Protein AF-A0A921H5R7-F1 (afdb_monomer_lite)

Foldseek 3Di:
DPPPDLQKWKWFFDDDPDDQVVPQDADPVPRHGDPPPCLLVTDTHTQARKDKDWDDWDDDPNKTKTKIKIADDPPHDPVSDDAFRTKMFIGDPVRPGDRFIWTFHDDDDSITITIGIDD

pLDDT: mean 70.84, std 13.77, range [37.72, 90.31]

Secondary structure (DSSP, 8-state):
-------EEEEEE-STTSPPTT--EE-TTT--EE--THHHHS-EEEEEEEEEEEEEEEEETTEEEEEEEEEPPTTS-GGGSPPTT-EEEEE-TTSSS-SEEEEEEE--TTEEEEEEEE-

Organism: NCBI:txid544645

Radius of gyration: 15.33 Å; chains: 1; bounding box: 53×30×32 Å

Structure (mmCIF, N/CA/C/O backbone):
data_AF-A0A921H5R7-F1
#
_entry.id   AF-A0A921H5R7-F1
#
loop_
_atom_site.group_PDB
_atom_site.id
_atom_site.type_symbol
_atom_site.label_atom_id
_atom_site.label_alt_id
_atom_site.label_comp_id
_atom_site.label_asym_id
_atom_site.label_entity_id
_atom_site.label_seq_id
_atom_site.pdbx_PDB_ins_code
_atom_site.Cartn_x
_atom_site.Cartn_y
_atom_site.Cartn_z
_atom_site.occupancy
_atom_site.B_iso_or_equiv
_atom_site.auth_seq_id
_atom_site.auth_com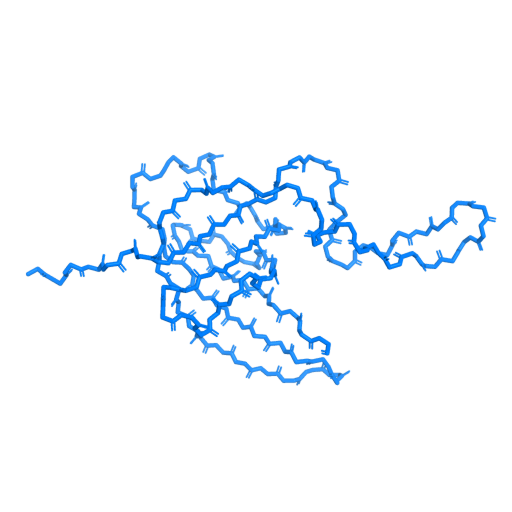p_id
_atom_site.auth_asym_id
_atom_site.auth_atom_id
_atom_site.pdbx_PDB_model_num
ATOM 1 N N . MET A 1 1 ? -26.152 -13.428 0.148 1.00 37.84 1 MET A N 1
ATOM 2 C CA . MET A 1 1 ? -24.953 -12.903 -0.539 1.00 37.84 1 MET A CA 1
ATOM 3 C C . MET A 1 1 ? -24.326 -11.877 0.383 1.00 37.84 1 MET A C 1
ATOM 5 O O . MET A 1 1 ? -24.978 -10.883 0.665 1.00 37.84 1 MET A O 1
ATOM 9 N N . VAL A 1 2 ? -23.136 -12.144 0.925 1.00 37.72 2 VAL A N 1
ATOM 10 C CA . VAL A 1 2 ? -22.387 -11.123 1.670 1.00 37.72 2 VAL A CA 1
ATOM 11 C C . VAL A 1 2 ? -21.822 -10.179 0.619 1.00 37.72 2 VAL A C 1
ATOM 13 O O . VAL A 1 2 ? -20.941 -10.554 -0.150 1.00 37.72 2 VAL A O 1
ATOM 16 N N . MET A 1 3 ? -22.431 -9.006 0.493 1.00 40.69 3 MET A N 1
ATOM 17 C CA . MET A 1 3 ? -21.961 -7.962 -0.404 1.00 40.69 3 MET A CA 1
ATOM 18 C C . MET A 1 3 ? -20.700 -7.392 0.249 1.00 40.69 3 MET A C 1
ATOM 20 O O . MET A 1 3 ? -20.785 -6.686 1.248 1.00 40.69 3 MET A O 1
ATOM 24 N N . TYR A 1 4 ? -19.523 -7.810 -0.222 1.00 53.62 4 TYR A N 1
ATOM 25 C CA . TYR A 1 4 ? -18.264 -7.210 0.209 1.00 53.62 4 TYR A CA 1
ATOM 26 C C . TYR A 1 4 ? -18.260 -5.776 -0.317 1.00 53.62 4 TYR A C 1
ATOM 28 O O . TYR A 1 4 ? -18.128 -5.556 -1.520 1.00 53.62 4 TYR A O 1
ATOM 36 N N . TYR A 1 5 ? -18.504 -4.812 0.568 1.00 62.69 5 TYR A N 1
ATOM 37 C CA . TYR A 1 5 ? -18.470 -3.402 0.210 1.00 62.69 5 TYR A CA 1
ATOM 38 C C . TYR A 1 5 ? -17.011 -3.000 -0.003 1.00 62.69 5 TYR A C 1
ATOM 40 O O . TYR A 1 5 ? -16.216 -2.975 0.935 1.00 62.69 5 TYR A O 1
ATOM 48 N N . TYR A 1 6 ? -16.655 -2.762 -1.262 1.00 72.75 6 TYR A N 1
ATOM 49 C CA . TYR A 1 6 ? -15.379 -2.177 -1.651 1.00 72.75 6 TYR A CA 1
ATOM 50 C C . TYR A 1 6 ? -15.548 -0.656 -1.625 1.00 72.75 6 TYR A C 1
ATOM 52 O O . TYR A 1 6 ? -15.817 -0.058 -2.663 1.00 72.75 6 TYR A O 1
ATOM 60 N N . ASN A 1 7 ? -15.487 -0.047 -0.442 1.00 84.62 7 ASN A N 1
ATOM 61 C CA . ASN A 1 7 ? -15.663 1.403 -0.281 1.00 84.62 7 ASN A CA 1
ATOM 62 C C . ASN A 1 7 ? -14.352 2.128 0.049 1.00 84.62 7 ASN A C 1
ATOM 64 O O . ASN A 1 7 ? -14.291 3.358 0.015 1.00 84.62 7 ASN A O 1
ATOM 68 N N . ASP A 1 8 ? -13.294 1.371 0.328 1.00 90.31 8 ASP A N 1
ATOM 69 C CA . ASP A 1 8 ? -11.970 1.926 0.537 1.00 90.31 8 ASP A CA 1
ATOM 70 C C . ASP A 1 8 ? -11.367 2.353 -0.806 1.00 90.31 8 ASP A C 1
ATOM 72 O O . ASP A 1 8 ? -11.834 1.980 -1.888 1.00 90.31 8 ASP A O 1
ATOM 76 N N . THR A 1 9 ? -10.331 3.180 -0.753 1.00 89.38 9 THR A N 1
ATOM 77 C CA . THR A 1 9 ? -9.659 3.698 -1.941 1.00 89.38 9 THR A CA 1
ATOM 78 C C . THR A 1 9 ? -8.190 3.313 -1.931 1.00 89.38 9 THR A C 1
ATOM 80 O O . THR A 1 9 ? -7.490 3.468 -0.929 1.00 89.38 9 THR A O 1
ATOM 83 N N . ILE A 1 10 ? -7.738 2.850 -3.093 1.00 86.81 10 ILE A N 1
ATOM 84 C CA . ILE A 1 10 ? -6.334 2.691 -3.431 1.00 86.81 10 ILE A CA 1
ATOM 85 C C . ILE A 1 10 ? -6.002 3.564 -4.637 1.00 86.81 10 ILE A C 1
ATOM 87 O O . ILE A 1 10 ? -6.734 3.609 -5.633 1.00 86.81 10 ILE A O 1
ATOM 91 N N . GLU A 1 11 ? -4.875 4.246 -4.538 1.00 88.19 11 GLU A N 1
ATOM 92 C CA . GLU A 1 11 ? -4.323 5.065 -5.602 1.00 88.19 11 GLU A CA 1
ATOM 93 C C . GLU A 1 11 ? -2.896 4.594 -5.875 1.00 88.19 11 GLU A C 1
ATOM 95 O O . GLU A 1 11 ? -2.167 4.259 -4.944 1.00 88.19 11 GLU A O 1
ATOM 100 N N . ILE A 1 12 ? -2.505 4.530 -7.142 1.00 84.19 12 ILE A N 1
ATOM 101 C CA . ILE A 1 12 ? -1.156 4.139 -7.557 1.00 84.19 12 ILE A CA 1
ATOM 102 C C . ILE A 1 12 ? -0.434 5.392 -8.008 1.00 84.19 12 ILE A C 1
ATOM 104 O O . ILE A 1 12 ? -1.017 6.259 -8.658 1.00 84.19 12 ILE A O 1
ATOM 108 N N . LEU A 1 13 ? 0.837 5.473 -7.664 1.00 80.56 13 LEU A N 1
ATOM 109 C CA . LEU A 1 13 ? 1.690 6.560 -8.089 1.00 80.56 13 LEU A CA 1
ATOM 110 C C . LEU A 1 13 ? 1.831 6.622 -9.618 1.00 80.56 13 LEU A C 1
ATOM 112 O O . LEU A 1 13 ? 2.132 5.620 -10.269 1.00 80.56 13 LEU A O 1
ATOM 116 N N . GLU A 1 14 ? 1.604 7.802 -10.189 1.00 69.50 14 GLU A N 1
ATOM 117 C CA . GLU A 1 14 ? 1.654 8.036 -11.631 1.00 69.50 14 GLU A CA 1
ATOM 118 C C . GLU A 1 14 ? 3.090 8.361 -12.076 1.00 69.50 14 GLU A C 1
ATOM 120 O O . GLU A 1 14 ? 3.650 9.395 -11.714 1.00 69.50 14 GLU A O 1
ATOM 125 N N . GLY A 1 15 ? 3.685 7.486 -12.895 1.00 58.00 15 GLY A N 1
ATOM 126 C CA . GLY A 1 15 ? 4.953 7.743 -13.591 1.00 58.00 15 GLY A CA 1
ATOM 127 C C . GLY A 1 15 ? 6.137 6.857 -13.177 1.00 58.00 15 GLY A C 1
ATOM 128 O O . GLY A 1 15 ? 6.244 6.376 -12.055 1.00 58.00 15 GLY A O 1
ATOM 129 N N . SER A 1 16 ? 7.064 6.656 -14.119 1.00 47.09 16 SER A N 1
ATOM 130 C CA . SER A 1 16 ? 8.246 5.782 -14.020 1.00 47.09 16 SER A CA 1
ATOM 131 C C . SER A 1 16 ? 9.494 6.469 -13.438 1.00 47.09 16 SER A C 1
ATOM 133 O O . SER A 1 16 ? 10.609 6.160 -13.852 1.00 47.09 16 SER A O 1
ATOM 135 N N . GLY A 1 17 ? 9.322 7.450 -12.549 1.00 42.72 17 GLY A N 1
ATOM 136 C CA . GLY A 1 17 ? 10.417 8.319 -12.088 1.00 42.72 17 GLY A CA 1
ATOM 137 C C . GLY A 1 17 ? 10.444 8.600 -10.591 1.00 42.72 17 GLY A C 1
ATOM 138 O O . GLY A 1 17 ? 11.293 9.366 -10.147 1.00 42.72 17 GLY A O 1
ATOM 139 N N . VAL A 1 18 ? 9.537 8.008 -9.812 1.00 51.69 18 VAL A N 1
ATOM 140 C CA . VAL A 1 18 ? 9.563 8.185 -8.361 1.00 51.69 18 VAL A CA 1
ATOM 141 C C . VAL A 1 18 ? 10.443 7.091 -7.755 1.00 51.69 18 VAL A C 1
ATOM 143 O O . VAL A 1 18 ? 10.198 5.916 -8.045 1.00 51.69 18 VAL A O 1
ATOM 146 N N . PRO A 1 19 ? 11.485 7.448 -6.978 1.00 47.91 19 PRO A N 1
ATOM 147 C CA . PRO A 1 19 ? 12.424 6.481 -6.417 1.00 47.91 19 PRO A CA 1
ATOM 148 C C . PRO A 1 19 ? 11.693 5.384 -5.651 1.00 47.91 19 PRO A C 1
ATOM 150 O O . PRO A 1 19 ? 10.712 5.653 -4.949 1.00 47.91 19 PRO A O 1
ATOM 153 N N . ASN A 1 20 ? 12.181 4.149 -5.769 1.00 47.69 20 ASN A N 1
ATOM 154 C CA . ASN A 1 20 ? 11.693 3.066 -4.927 1.00 47.69 20 ASN A CA 1
ATOM 155 C C . ASN A 1 20 ? 11.871 3.468 -3.451 1.00 47.69 20 ASN A C 1
ATOM 157 O O . ASN A 1 20 ? 12.873 4.099 -3.099 1.00 47.69 20 ASN A O 1
ATOM 161 N N . PRO A 1 21 ? 10.938 3.114 -2.560 1.00 42.41 21 PRO A N 1
ATOM 162 C CA . PRO A 1 21 ? 11.150 3.336 -1.139 1.00 42.41 21 PRO A CA 1
ATOM 163 C C . PRO A 1 21 ? 12.347 2.480 -0.705 1.00 42.41 21 PRO A C 1
ATOM 165 O O . PRO A 1 21 ? 12.382 1.272 -0.944 1.00 42.41 21 PRO A O 1
ATOM 168 N N . GLY A 1 22 ? 13.364 3.133 -0.141 1.00 40.59 22 GLY A N 1
ATOM 169 C CA . GLY A 1 22 ? 14.654 2.523 0.195 1.00 40.59 22 GLY A CA 1
ATOM 170 C C . GLY A 1 22 ? 15.771 2.743 -0.835 1.00 40.59 22 GLY A C 1
ATOM 171 O O . GLY A 1 22 ? 16.924 2.434 -0.533 1.00 40.59 22 GLY A O 1
ATOM 172 N N . GLU A 1 23 ? 15.490 3.318 -2.011 1.00 44.25 23 GLU A N 1
ATOM 173 C CA . GLU A 1 23 ? 16.543 3.878 -2.866 1.00 44.25 23 GLU A CA 1
ATOM 174 C C . GLU A 1 23 ? 16.985 5.220 -2.284 1.00 44.25 23 GLU A C 1
ATOM 176 O O . GLU A 1 23 ? 16.324 6.248 -2.437 1.00 44.25 23 GLU A O 1
ATOM 181 N N . ILE A 1 24 ? 18.120 5.200 -1.586 1.00 52.06 24 ILE A N 1
ATOM 182 C CA . ILE A 1 24 ? 18.793 6.423 -1.167 1.00 52.06 24 ILE A CA 1
ATOM 183 C C . ILE A 1 24 ? 19.267 7.121 -2.440 1.00 52.06 24 ILE A C 1
ATOM 185 O O . ILE A 1 24 ? 20.215 6.678 -3.091 1.00 52.06 24 ILE A O 1
ATOM 189 N N . GLN A 1 25 ? 18.590 8.205 -2.811 1.00 57.97 25 GLN A N 1
ATOM 190 C CA . GLN A 1 25 ? 19.128 9.119 -3.805 1.00 57.97 25 GLN A CA 1
ATOM 191 C C . GLN A 1 25 ? 20.301 9.857 -3.177 1.00 57.97 25 GLN A C 1
ATOM 193 O O . GLN A 1 25 ? 20.236 10.252 -2.016 1.00 57.97 25 GLN A O 1
ATOM 198 N N . TYR A 1 26 ? 21.374 10.033 -3.932 1.00 60.19 26 TYR A N 1
ATOM 199 C CA . TYR A 1 26 ? 22.519 10.812 -3.491 1.00 60.19 26 TYR A CA 1
ATOM 200 C C . TYR A 1 26 ? 22.619 12.049 -4.363 1.00 60.19 26 TYR A C 1
ATOM 202 O O . TYR A 1 26 ? 22.528 11.962 -5.588 1.00 60.19 26 TYR A O 1
ATOM 210 N N . ASP A 1 27 ? 22.796 13.198 -3.725 1.00 65.19 27 ASP A N 1
ATOM 211 C CA . ASP A 1 27 ? 23.090 14.438 -4.422 1.00 65.19 27 ASP A CA 1
ATOM 212 C C . ASP A 1 27 ? 24.409 14.249 -5.204 1.00 65.19 27 ASP A C 1
ATOM 214 O O . ASP A 1 27 ? 25.419 13.865 -4.607 1.00 65.19 27 ASP A O 1
ATOM 218 N N . PRO A 1 28 ? 24.428 14.449 -6.533 1.00 68.31 28 PRO A N 1
ATOM 219 C CA . PRO A 1 28 ? 25.586 14.121 -7.362 1.00 68.31 28 PRO A CA 1
ATOM 220 C C . PRO A 1 28 ? 26.783 15.062 -7.152 1.00 68.31 28 PRO A C 1
ATOM 222 O O . PRO A 1 28 ? 27.893 14.709 -7.550 1.00 68.31 28 PRO A O 1
ATOM 225 N N . GLU A 1 29 ? 26.592 16.232 -6.536 1.00 73.12 29 GLU A N 1
ATOM 226 C CA . GLU A 1 29 ? 27.673 17.175 -6.227 1.00 73.12 29 GLU A CA 1
ATOM 227 C C . GLU A 1 29 ? 28.280 16.923 -4.842 1.00 73.12 29 GLU A C 1
ATOM 229 O O . GLU A 1 29 ? 29.491 17.046 -4.657 1.00 73.12 29 GLU A O 1
ATOM 234 N N . THR A 1 30 ? 27.454 16.557 -3.863 1.00 75.00 30 THR A N 1
ATOM 235 C CA . THR A 1 30 ? 27.865 16.436 -2.456 1.00 75.00 30 THR A CA 1
ATOM 236 C C . THR A 1 30 ? 27.980 14.993 -1.973 1.00 75.00 30 THR A C 1
ATOM 238 O O . THR A 1 30 ? 28.569 14.749 -0.920 1.00 75.00 30 THR A O 1
ATOM 241 N N . GLY A 1 31 ? 27.411 14.030 -2.703 1.00 61.38 31 GLY A N 1
ATOM 242 C CA . GLY A 1 31 ? 27.332 12.624 -2.306 1.00 61.38 31 GLY A CA 1
ATOM 243 C C . GLY A 1 31 ? 26.472 12.383 -1.062 1.00 61.38 31 GLY A C 1
ATOM 244 O O . GLY A 1 31 ? 26.574 11.321 -0.451 1.00 61.38 31 GLY A O 1
ATOM 245 N N . SER A 1 32 ? 25.661 13.362 -0.650 1.00 60.00 32 SER A N 1
ATOM 246 C CA . SER A 1 32 ? 24.824 13.261 0.547 1.00 60.00 32 SER A CA 1
ATOM 247 C C . SER A 1 32 ? 23.509 12.546 0.236 1.00 60.00 32 SER A C 1
ATOM 249 O O . SER A 1 32 ? 22.945 12.777 -0.835 1.00 60.00 32 SER A O 1
ATOM 251 N N . PRO A 1 33 ? 22.993 11.699 1.147 1.00 49.06 33 PRO A N 1
ATOM 252 C CA . PRO A 1 33 ? 21.685 11.084 0.981 1.00 49.06 33 PRO A CA 1
ATOM 253 C C . PRO A 1 33 ? 20.596 12.163 0.955 1.00 49.06 33 PRO A C 1
ATOM 255 O O . PRO A 1 33 ? 20.490 12.986 1.865 1.00 49.06 33 PRO A O 1
ATOM 258 N N . VAL A 1 34 ? 19.781 12.145 -0.091 1.00 55.62 34 VAL A N 1
ATOM 259 C CA . VAL A 1 34 ? 18.630 13.019 -0.286 1.00 55.62 34 VAL A CA 1
ATOM 260 C C . VAL A 1 34 ? 17.390 12.251 0.145 1.00 55.62 34 VAL A C 1
ATOM 262 O O . VAL A 1 34 ? 17.000 11.261 -0.476 1.00 55.62 34 VAL A O 1
ATOM 265 N N . VAL A 1 35 ? 16.756 12.714 1.221 1.00 51.31 35 VAL A N 1
ATOM 266 C CA . VAL A 1 35 ? 15.431 12.230 1.619 1.00 51.31 35 VAL A CA 1
ATOM 267 C C . VAL A 1 35 ? 14.419 12.836 0.649 1.00 51.31 35 VAL A C 1
ATOM 269 O O . VAL A 1 35 ? 14.118 14.031 0.714 1.00 51.31 35 VAL A O 1
ATOM 272 N N . SER A 1 36 ? 13.939 12.034 -0.302 1.00 52.97 36 SER A N 1
ATOM 273 C CA . SER A 1 36 ? 12.964 12.501 -1.287 1.00 52.97 36 SER A CA 1
ATOM 274 C C . SER A 1 36 ? 11.574 12.607 -0.653 1.00 52.97 36 SER A C 1
ATOM 276 O O . SER A 1 36 ? 10.815 11.644 -0.594 1.00 52.97 36 SER A O 1
ATOM 278 N N . ASN A 1 37 ? 11.212 13.819 -0.227 1.00 53.41 37 ASN A N 1
ATOM 279 C CA . ASN A 1 37 ? 9.839 14.186 0.156 1.00 53.41 37 ASN A CA 1
ATOM 280 C C . ASN A 1 37 ? 8.909 14.351 -1.066 1.00 53.41 37 ASN A C 1
ATOM 282 O O . ASN A 1 37 ? 7.830 14.943 -0.966 1.00 53.41 37 ASN A O 1
ATOM 286 N N . GLU A 1 38 ? 9.334 13.903 -2.250 1.00 58.28 38 GLU A N 1
ATOM 287 C CA . GLU A 1 38 ? 8.559 14.039 -3.482 1.00 58.28 38 GLU A CA 1
ATOM 288 C C . GLU A 1 38 ? 7.438 13.001 -3.573 1.00 58.28 38 GLU A C 1
ATOM 290 O O . GLU A 1 38 ? 6.421 13.282 -4.199 1.00 58.28 38 GLU A O 1
ATOM 295 N N . ILE A 1 39 ? 7.558 11.858 -2.884 1.00 60.91 39 ILE A N 1
ATOM 296 C CA . ILE A 1 39 ? 6.550 10.781 -2.889 1.00 60.91 39 ILE A CA 1
ATOM 297 C C . ILE A 1 39 ? 5.189 11.264 -2.357 1.00 60.91 39 ILE A C 1
ATOM 299 O O . ILE A 1 39 ? 4.152 10.874 -2.892 1.00 60.91 39 ILE A O 1
ATOM 303 N N . ASP A 1 40 ? 5.171 12.148 -1.354 1.00 60.84 40 ASP A N 1
ATOM 304 C CA . ASP A 1 40 ? 3.934 12.737 -0.817 1.00 60.84 40 ASP A CA 1
ATOM 305 C C . ASP A 1 40 ? 3.276 13.728 -1.791 1.00 60.84 40 ASP A C 1
ATOM 307 O O . ASP A 1 40 ? 2.048 13.870 -1.815 1.00 60.84 40 ASP A O 1
ATOM 311 N N . LYS A 1 41 ? 4.091 14.416 -2.600 1.00 63.41 41 LYS A N 1
ATOM 312 C CA . LYS A 1 41 ? 3.665 15.468 -3.541 1.00 63.41 41 LYS A CA 1
ATOM 313 C C . LYS A 1 41 ? 3.400 14.948 -4.950 1.00 63.41 41 LYS A C 1
ATOM 315 O O . LYS A 1 41 ? 2.844 15.680 -5.769 1.00 63.41 41 LYS A O 1
ATOM 320 N N . ALA A 1 42 ? 3.814 13.722 -5.234 1.00 69.94 42 ALA A N 1
ATOM 321 C CA . ALA A 1 42 ? 3.663 13.106 -6.531 1.00 69.94 42 ALA A CA 1
ATOM 322 C C . ALA A 1 42 ? 2.182 12.784 -6.825 1.00 69.94 42 ALA A C 1
ATOM 324 O O . ALA A 1 42 ? 1.397 12.538 -5.900 1.00 69.94 42 ALA A O 1
ATOM 325 N N . PRO A 1 43 ? 1.771 12.832 -8.103 1.00 75.06 43 PRO A N 1
ATOM 326 C CA . PRO A 1 43 ? 0.409 12.507 -8.499 1.00 75.06 43 PRO A CA 1
ATOM 327 C C . PRO A 1 43 ? 0.119 11.017 -8.281 1.00 75.06 43 PRO A C 1
ATOM 329 O O . PRO A 1 43 ? 0.919 10.153 -8.634 1.00 75.06 43 PRO A O 1
ATOM 332 N N . TYR A 1 44 ? -1.048 10.720 -7.708 1.00 80.25 44 TYR A N 1
ATOM 333 C CA . TYR A 1 44 ? -1.574 9.362 -7.595 1.00 80.25 44 TYR A CA 1
ATOM 334 C C . TYR A 1 44 ? -2.868 9.263 -8.398 1.00 80.25 44 TYR A C 1
ATOM 336 O O . TYR A 1 44 ? -3.730 10.139 -8.311 1.00 80.25 44 TYR A O 1
ATOM 344 N N . ILE A 1 45 ? -3.019 8.178 -9.152 1.00 83.69 45 ILE A N 1
ATOM 345 C CA . ILE A 1 45 ? -4.244 7.863 -9.880 1.00 83.69 45 ILE A CA 1
ATOM 346 C C . ILE A 1 45 ? -5.036 6.838 -9.082 1.00 83.69 45 ILE A C 1
ATOM 348 O O . ILE A 1 45 ? -4.534 5.768 -8.730 1.00 83.69 45 ILE A O 1
ATOM 352 N N . LYS A 1 46 ? -6.316 7.131 -8.854 1.00 85.31 46 LYS A N 1
ATOM 353 C CA . LYS A 1 46 ? -7.256 6.173 -8.275 1.00 85.31 46 LYS A CA 1
ATOM 354 C C . LYS A 1 46 ? -7.414 4.961 -9.193 1.00 85.31 46 LYS A C 1
ATOM 356 O O . LYS A 1 46 ? -7.885 5.093 -10.318 1.00 85.31 46 LYS A O 1
ATOM 361 N N . LEU A 1 47 ? -7.078 3.779 -8.680 1.00 82.12 47 LEU A N 1
ATOM 362 C CA . LEU A 1 47 ? -7.184 2.532 -9.437 1.00 82.12 47 LEU A CA 1
ATOM 363 C C . LEU A 1 47 ? -8.626 2.010 -9.440 1.00 82.12 47 LEU A C 1
ATOM 365 O O . LEU A 1 47 ? -9.217 1.770 -10.487 1.00 82.12 47 LEU A O 1
ATOM 369 N N . SER A 1 48 ? -9.190 1.799 -8.251 1.00 78.31 48 SER A N 1
ATOM 370 C CA . SER A 1 48 ? -10.517 1.208 -8.063 1.00 78.31 48 SER A CA 1
ATOM 371 C C . SER A 1 48 ? -10.958 1.371 -6.610 1.00 78.31 48 SER A C 1
ATOM 373 O O . SER A 1 48 ? -10.106 1.508 -5.727 1.00 78.31 48 SER A O 1
ATOM 375 N N . PRO A 1 49 ? -12.268 1.300 -6.321 1.00 86.12 49 PRO A N 1
ATOM 376 C CA . PRO A 1 49 ? -12.716 0.944 -4.986 1.00 86.12 49 PRO A CA 1
ATOM 377 C C . PRO A 1 49 ? -12.113 -0.402 -4.559 1.00 86.12 49 PRO A C 1
ATOM 379 O O . PRO A 1 49 ? -11.981 -1.322 -5.378 1.00 86.12 49 PRO A O 1
ATOM 382 N N . CYS A 1 50 ? -11.723 -0.505 -3.295 1.00 87.12 50 CYS A N 1
ATOM 383 C CA . CYS A 1 50 ? -11.074 -1.673 -2.716 1.00 87.12 50 CYS A CA 1
ATOM 384 C C . CYS A 1 50 ? -11.619 -1.970 -1.308 1.00 87.12 50 CYS A C 1
ATOM 386 O O . CYS A 1 50 ? -12.487 -1.264 -0.795 1.00 87.12 50 CYS A O 1
ATOM 388 N N . ARG A 1 51 ? -11.148 -3.063 -0.705 1.00 88.88 51 ARG A N 1
ATOM 389 C CA . ARG A 1 51 ? -11.362 -3.386 0.708 1.00 88.88 51 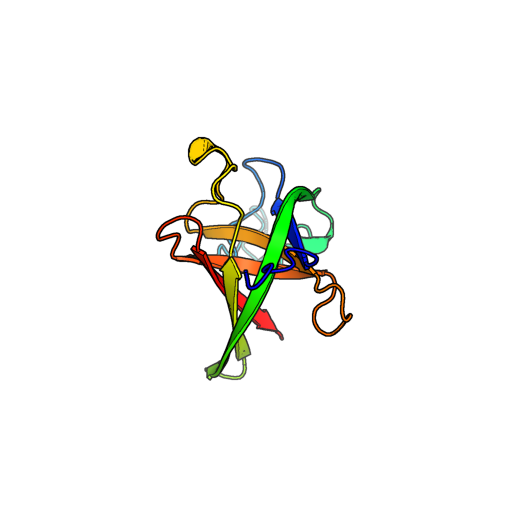ARG A CA 1
ATOM 390 C C . ARG A 1 51 ? -9.996 -3.548 1.345 1.00 88.88 51 ARG A C 1
ATOM 392 O O . ARG A 1 51 ? -9.204 -4.347 0.853 1.00 88.88 51 ARG A O 1
ATOM 399 N N . ILE A 1 52 ? -9.742 -2.824 2.423 1.00 87.94 52 ILE A N 1
ATOM 400 C CA . ILE A 1 52 ? -8.467 -2.823 3.129 1.00 87.94 52 ILE A CA 1
ATOM 401 C C . ILE A 1 52 ? -8.643 -3.548 4.463 1.00 87.94 52 ILE A C 1
ATOM 403 O O . ILE A 1 52 ? -9.458 -3.173 5.310 1.00 87.94 52 ILE A O 1
ATOM 407 N N . GLU A 1 53 ? -7.839 -4.577 4.680 1.00 86.00 53 GLU A N 1
ATOM 408 C CA . GLU A 1 53 ? -7.720 -5.274 5.954 1.00 86.00 53 GLU A CA 1
ATOM 409 C C . GLU A 1 53 ? -6.329 -5.046 6.536 1.00 86.00 53 GLU A C 1
ATOM 411 O O . GLU A 1 53 ? -5.340 -4.973 5.814 1.00 86.00 53 GLU A O 1
ATOM 416 N N . THR A 1 54 ? -6.247 -4.898 7.854 1.00 79.94 54 THR A N 1
ATOM 417 C CA . THR A 1 54 ? -4.964 -4.785 8.551 1.00 79.94 54 THR A CA 1
ATOM 418 C C . THR A 1 54 ? -4.604 -6.164 9.076 1.0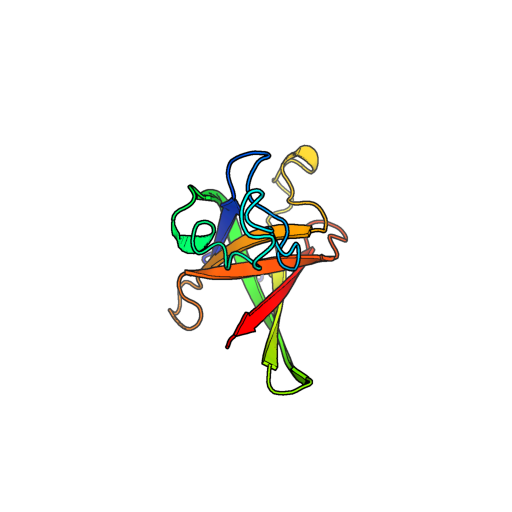0 79.94 54 THR A C 1
ATOM 420 O O . THR A 1 54 ? -5.280 -6.658 9.977 1.00 79.94 54 THR A O 1
ATOM 423 N N . GLU A 1 55 ? -3.560 -6.786 8.532 1.00 71.94 55 GLU A N 1
ATOM 424 C CA . GLU A 1 55 ? -3.175 -8.144 8.933 1.00 71.94 55 GLU A CA 1
ATOM 425 C C . GLU A 1 55 ? -2.158 -8.156 10.074 1.00 71.94 55 GLU A C 1
ATOM 427 O O . GLU A 1 55 ? -2.212 -9.025 10.945 1.00 71.94 55 GLU A O 1
ATOM 432 N N . SER A 1 56 ? -1.218 -7.205 10.105 1.00 77.12 56 SER A N 1
ATOM 433 C CA . SER A 1 56 ? -0.181 -7.202 11.139 1.00 77.12 56 SER A CA 1
ATOM 434 C C . SER A 1 56 ? 0.464 -5.838 11.362 1.00 77.12 56 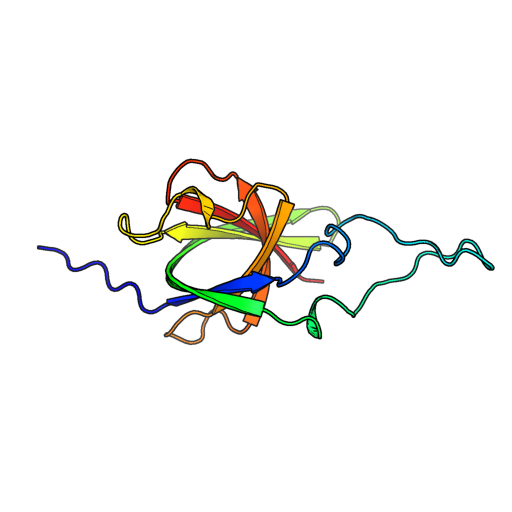SER A C 1
ATOM 436 O O . SER A 1 56 ? 0.531 -4.991 10.472 1.00 77.12 56 SER A O 1
ATOM 438 N N . ALA A 1 57 ? 0.970 -5.633 12.577 1.00 79.06 57 ALA A N 1
ATOM 439 C CA . ALA A 1 57 ? 1.828 -4.510 12.918 1.00 79.06 57 ALA A CA 1
ATOM 440 C C . ALA A 1 57 ? 2.995 -5.003 13.778 1.00 79.06 57 ALA A C 1
ATOM 442 O O . ALA A 1 57 ? 2.801 -5.821 14.679 1.00 79.06 57 ALA A O 1
ATOM 443 N N . ARG A 1 58 ? 4.206 -4.514 13.508 1.00 78.44 58 ARG A N 1
ATOM 444 C CA . ARG A 1 58 ? 5.414 -4.846 14.273 1.00 78.44 58 ARG A CA 1
ATOM 445 C C . ARG A 1 58 ? 6.361 -3.659 14.334 1.00 78.44 58 ARG A C 1
ATOM 447 O O . ARG A 1 58 ? 6.321 -2.795 13.470 1.00 78.44 58 ARG A O 1
ATOM 454 N N . THR A 1 59 ? 7.262 -3.667 15.305 1.00 76.62 59 THR A N 1
ATOM 455 C CA . THR A 1 59 ? 8.374 -2.714 15.363 1.00 76.62 59 THR A CA 1
ATOM 456 C C . THR A 1 59 ? 9.668 -3.455 15.057 1.00 76.62 59 THR A C 1
ATOM 458 O O . THR A 1 59 ? 9.938 -4.493 15.663 1.00 76.62 59 THR A O 1
ATOM 461 N N . ALA A 1 60 ? 10.463 -2.945 14.121 1.00 71.56 60 ALA A N 1
ATOM 462 C CA . ALA A 1 60 ? 11.779 -3.478 13.787 1.00 71.56 60 ALA A CA 1
ATOM 463 C C . ALA A 1 60 ? 12.787 -2.326 13.774 1.00 71.56 60 ALA A C 1
ATOM 465 O O . ALA A 1 60 ? 12.583 -1.343 13.075 1.00 71.56 60 ALA A O 1
ATOM 466 N N . SER A 1 61 ? 13.851 -2.433 14.574 1.00 74.56 61 SER A N 1
ATOM 467 C CA . SER A 1 61 ? 14.925 -1.425 14.641 1.00 74.56 61 SER A CA 1
ATOM 468 C C . SER A 1 61 ? 14.454 0.015 14.914 1.00 74.56 61 SER A C 1
ATOM 470 O O . SER A 1 61 ? 15.049 0.962 14.420 1.00 74.56 61 SER A O 1
ATOM 472 N N . GLY A 1 62 ? 13.394 0.186 15.712 1.00 69.19 62 GLY A N 1
ATOM 473 C CA . GLY A 1 62 ? 12.814 1.501 16.024 1.00 69.19 62 GLY A CA 1
ATOM 474 C C . GLY A 1 62 ? 11.766 1.989 15.021 1.00 69.19 62 GLY A C 1
ATOM 475 O O . GLY A 1 62 ? 11.005 2.886 15.355 1.00 69.19 62 GLY A O 1
ATOM 476 N N . THR A 1 63 ? 11.647 1.346 13.859 1.00 67.12 63 THR A N 1
ATOM 477 C CA . THR A 1 63 ? 10.643 1.662 12.838 1.00 67.12 63 THR A CA 1
ATOM 478 C C . THR A 1 63 ? 9.364 0.874 13.086 1.00 67.12 63 THR A C 1
ATOM 480 O O . THR A 1 63 ? 9.400 -0.349 13.286 1.00 67.12 63 THR A O 1
ATOM 483 N N . TYR A 1 64 ? 8.220 1.556 13.066 1.00 71.19 64 TYR A N 1
ATOM 484 C CA . TYR A 1 64 ? 6.921 0.912 13.185 1.00 71.19 64 TYR A CA 1
ATOM 485 C C . TYR A 1 64 ? 6.384 0.546 11.801 1.00 71.19 64 TYR A C 1
ATOM 487 O O . TYR A 1 64 ? 6.203 1.387 10.926 1.00 71.19 64 TYR A O 1
ATOM 495 N N . ILE A 1 65 ? 6.137 -0.743 11.608 1.00 75.50 65 ILE A N 1
ATOM 496 C CA . ILE A 1 65 ? 5.778 -1.340 10.329 1.00 75.50 65 ILE A CA 1
ATOM 497 C C . ILE A 1 65 ? 4.355 -1.875 10.431 1.00 75.50 65 ILE A C 1
ATOM 499 O O . ILE A 1 65 ? 4.060 -2.722 11.282 1.00 75.50 65 ILE A O 1
ATOM 503 N N . ARG A 1 66 ? 3.478 -1.433 9.531 1.00 79.00 66 ARG A N 1
ATOM 504 C CA . ARG A 1 66 ? 2.121 -1.966 9.376 1.00 79.00 66 ARG A CA 1
ATOM 505 C C . ARG A 1 66 ? 1.966 -2.644 8.027 1.00 79.00 66 ARG A C 1
ATOM 507 O O . ARG A 1 66 ? 2.385 -2.097 7.013 1.00 79.00 66 ARG A O 1
ATOM 514 N N . SER A 1 67 ? 1.338 -3.814 8.033 1.00 81.94 67 SER A N 1
ATOM 515 C CA . SER A 1 67 ? 1.015 -4.554 6.818 1.00 81.94 67 SER A CA 1
ATOM 516 C C . SER A 1 67 ? -0.489 -4.583 6.603 1.00 81.94 67 SER A C 1
ATOM 518 O O . SER A 1 67 ? -1.250 -4.921 7.518 1.00 81.94 67 SER A O 1
ATOM 520 N N . TYR A 1 68 ? -0.903 -4.237 5.390 1.00 84.94 68 TYR A N 1
ATOM 521 C CA . TYR A 1 68 ? -2.303 -4.217 4.988 1.00 84.94 68 TYR A CA 1
ATOM 522 C C . TYR A 1 68 ? -2.508 -5.134 3.800 1.00 84.94 68 TYR A C 1
ATOM 524 O O . TYR A 1 68 ? -1.746 -5.064 2.838 1.00 8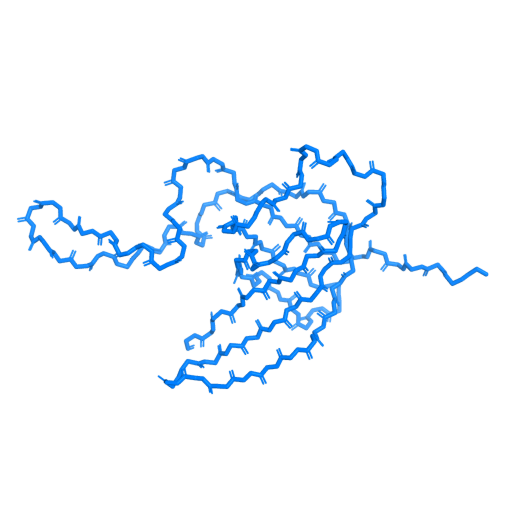4.94 68 TYR A O 1
ATOM 532 N N . SER A 1 69 ? -3.570 -5.922 3.846 1.00 85.81 69 SER A N 1
ATOM 533 C CA . SER A 1 69 ? -4.024 -6.691 2.701 1.00 85.81 69 SER A CA 1
ATOM 534 C C . SER A 1 69 ? -5.163 -5.948 2.029 1.00 85.81 69 SER A C 1
ATOM 536 O O . SER A 1 69 ? -6.165 -5.601 2.660 1.00 85.81 69 SER A O 1
ATOM 538 N N . VAL A 1 70 ? -5.007 -5.665 0.741 1.00 85.31 70 VAL A N 1
ATOM 539 C CA . VAL A 1 70 ? -6.024 -4.967 -0.048 1.00 85.31 70 VAL A CA 1
ATOM 540 C C . VAL A 1 70 ? -6.601 -5.921 -1.063 1.00 85.31 70 VAL A C 1
ATOM 542 O O . VAL A 1 70 ? -5.885 -6.540 -1.850 1.00 85.31 70 VAL A O 1
ATOM 545 N N . PHE A 1 71 ? -7.921 -5.997 -1.060 1.00 85.25 71 PHE A N 1
ATOM 546 C CA . PHE A 1 71 ? -8.693 -6.790 -1.991 1.00 85.25 71 PHE A CA 1
ATOM 547 C C . PHE A 1 71 ? -9.272 -5.874 -3.057 1.00 85.25 71 PHE A C 1
ATOM 549 O O . PHE A 1 71 ? -9.980 -4.907 -2.755 1.00 85.25 71 PHE A O 1
ATOM 556 N N . LEU A 1 72 ? -9.006 -6.217 -4.310 1.00 84.31 72 LEU A N 1
ATOM 557 C CA . LEU A 1 72 ? -9.563 -5.548 -5.472 1.00 84.31 72 LEU A CA 1
ATOM 558 C C . LEU A 1 72 ? -10.697 -6.363 -6.106 1.00 84.31 72 LEU A C 1
ATOM 560 O O . LEU A 1 72 ? -10.696 -7.598 -6.033 1.00 84.31 72 LEU A O 1
ATOM 564 N N . PRO A 1 73 ? -11.658 -5.696 -6.767 1.00 81.25 73 PRO A N 1
ATOM 565 C CA . PRO A 1 73 ? -12.639 -6.357 -7.611 1.00 81.25 73 PRO A CA 1
ATOM 566 C C . PRO A 1 73 ? -11.985 -7.204 -8.708 1.00 81.25 73 PRO A C 1
ATOM 568 O O . PRO A 1 73 ? -11.052 -6.771 -9.383 1.00 81.25 73 PRO A O 1
ATOM 571 N N . LYS A 1 74 ? -12.552 -8.387 -8.969 1.00 76.50 74 LYS A N 1
ATOM 572 C CA . LYS A 1 74 ? -12.112 -9.283 -10.057 1.00 76.50 74 LYS A CA 1
ATOM 573 C C . LYS A 1 74 ? -12.274 -8.696 -11.464 1.00 76.50 74 LYS A C 1
ATOM 575 O O . LYS A 1 74 ? -11.775 -9.277 -12.417 1.00 76.50 74 LYS A O 1
ATOM 580 N N . SER A 1 75 ? -13.013 -7.597 -11.597 1.00 78.06 75 SER A N 1
ATOM 581 C CA . SER A 1 75 ? -13.255 -6.906 -12.864 1.00 78.06 75 SER A CA 1
ATOM 582 C C . SER A 1 75 ? -12.104 -6.001 -13.307 1.00 78.06 75 SER A C 1
ATOM 584 O O . SER A 1 75 ? -12.163 -5.481 -14.417 1.00 78.06 75 SER A O 1
ATOM 586 N N . ILE A 1 76 ? -11.094 -5.768 -12.461 1.00 76.44 76 ILE A N 1
ATOM 587 C CA . ILE A 1 76 ? -9.919 -4.978 -12.843 1.00 76.44 76 ILE A CA 1
ATOM 588 C C . ILE A 1 76 ? -9.048 -5.789 -13.803 1.00 76.44 76 ILE A C 1
ATOM 590 O O . ILE A 1 76 ? -8.777 -6.963 -13.557 1.00 76.44 76 ILE A O 1
ATOM 594 N N . ASP A 1 77 ? -8.592 -5.141 -14.875 1.00 73.94 77 ASP A N 1
ATOM 595 C CA . ASP A 1 77 ? -7.599 -5.707 -15.786 1.00 73.94 77 ASP A CA 1
ATOM 596 C C . ASP A 1 77 ? -6.290 -5.997 -15.026 1.00 73.94 77 ASP A C 1
ATOM 598 O O . ASP A 1 77 ? -5.690 -5.065 -14.477 1.00 73.94 77 ASP A O 1
ATOM 602 N N . PRO A 1 78 ? -5.813 -7.256 -15.005 1.00 71.06 78 PRO A N 1
ATOM 603 C CA . PRO A 1 78 ? -4.564 -7.627 -14.353 1.00 71.06 78 PRO A CA 1
ATOM 604 C C . PRO A 1 78 ? -3.341 -6.812 -14.792 1.00 71.06 78 PRO A C 1
ATOM 606 O O . PRO A 1 78 ? -2.413 -6.653 -14.004 1.00 71.06 78 PRO A O 1
ATOM 609 N N . ASN A 1 79 ? -3.333 -6.273 -16.015 1.00 71.81 79 ASN A N 1
ATOM 610 C CA . ASN A 1 79 ? -2.219 -5.467 -16.526 1.00 71.81 79 ASN A CA 1
ATOM 611 C C . ASN A 1 79 ? -2.128 -4.074 -15.882 1.00 71.81 79 ASN A C 1
ATOM 613 O O . ASN A 1 79 ? -1.089 -3.428 -15.976 1.00 71.81 79 ASN A O 1
ATOM 617 N N . HIS A 1 80 ? -3.195 -3.612 -15.225 1.00 74.81 80 HIS A N 1
ATOM 618 C CA . HIS A 1 80 ? -3.227 -2.339 -14.498 1.00 74.81 80 HIS A CA 1
ATOM 619 C C . HIS A 1 80 ? -2.979 -2.509 -12.994 1.00 74.81 80 HIS A C 1
ATOM 621 O O . HIS A 1 80 ? -3.097 -1.552 -12.229 1.00 74.81 80 HIS A O 1
ATOM 627 N N . LEU A 1 81 ? -2.661 -3.726 -12.549 1.00 76.19 81 LEU A N 1
ATOM 628 C CA . LEU A 1 81 ? -2.376 -4.002 -11.150 1.00 76.19 81 LEU A CA 1
ATOM 629 C C . LEU A 1 81 ? -0.962 -3.537 -10.777 1.00 76.19 81 LEU A C 1
ATOM 631 O O . LEU A 1 81 ? -0.025 -3.730 -11.555 1.00 76.19 81 LEU A O 1
ATOM 635 N N . PRO A 1 82 ? -0.777 -2.955 -9.579 1.00 76.19 82 PRO A N 1
AT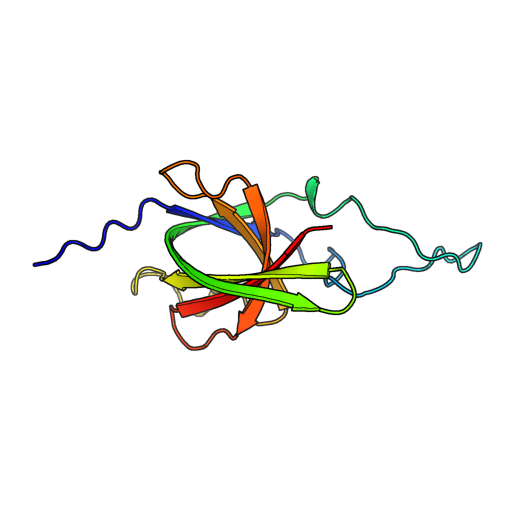OM 636 C CA . PRO A 1 82 ? 0.536 -2.520 -9.140 1.00 76.19 82 PRO A CA 1
ATOM 637 C C . PRO A 1 82 ? 1.414 -3.745 -8.852 1.00 76.19 82 PRO A C 1
ATOM 639 O O . PRO A 1 82 ? 1.054 -4.626 -8.067 1.00 76.19 82 PRO A O 1
ATOM 642 N N . GLY A 1 83 ? 2.570 -3.813 -9.511 1.00 75.25 83 GLY A N 1
ATOM 643 C CA . GLY A 1 83 ? 3.563 -4.858 -9.269 1.00 75.25 83 GLY A CA 1
ATOM 644 C C . GLY A 1 83 ? 4.293 -4.673 -7.936 1.00 75.25 83 GLY A C 1
ATOM 645 O O . GLY A 1 83 ? 4.221 -3.619 -7.305 1.00 75.25 83 GLY A O 1
ATOM 646 N N . ARG A 1 84 ? 5.042 -5.697 -7.513 1.00 77.25 84 ARG A N 1
ATOM 647 C CA . ARG A 1 84 ? 5.930 -5.611 -6.343 1.00 77.25 84 ARG A CA 1
ATOM 648 C C . ARG A 1 84 ? 6.881 -4.412 -6.461 1.00 77.25 84 ARG A C 1
ATOM 650 O O . ARG A 1 84 ? 7.505 -4.229 -7.500 1.00 77.25 84 ARG A O 1
ATOM 657 N N . GLY A 1 85 ? 7.007 -3.640 -5.383 1.00 72.94 85 GLY A N 1
ATOM 658 C CA . GLY A 1 85 ? 7.807 -2.413 -5.330 1.00 72.94 85 GLY A CA 1
ATOM 659 C C . GLY A 1 85 ? 7.055 -1.144 -5.739 1.00 72.94 85 GLY A C 1
ATOM 660 O O . GLY A 1 85 ? 7.548 -0.052 -5.482 1.00 72.94 85 GLY A O 1
ATOM 661 N N . ALA A 1 86 ? 5.853 -1.255 -6.317 1.00 77.06 86 ALA A N 1
ATOM 662 C CA . ALA A 1 86 ? 5.059 -0.082 -6.655 1.00 77.06 86 ALA A CA 1
ATOM 663 C C . ALA A 1 86 ? 4.571 0.652 -5.399 1.00 77.06 86 ALA A C 1
ATOM 665 O O . ALA A 1 86 ? 4.205 0.035 -4.392 1.00 77.06 86 ALA A O 1
ATOM 666 N N . HIS A 1 87 ? 4.516 1.975 -5.509 1.00 79.19 87 HIS A N 1
ATOM 667 C CA . HIS A 1 87 ? 3.973 2.857 -4.487 1.00 79.19 87 HIS A CA 1
ATOM 668 C C . HIS A 1 87 ? 2.469 2.990 -4.622 1.00 79.19 87 HIS A C 1
ATOM 670 O O . HIS A 1 87 ? 1.939 3.207 -5.719 1.00 79.19 87 HIS A O 1
ATOM 676 N N . VAL A 1 88 ? 1.788 2.924 -3.486 1.00 81.88 88 VAL A N 1
ATOM 677 C CA . VAL A 1 88 ? 0.353 3.158 -3.416 1.00 81.88 88 VAL A CA 1
ATOM 678 C C . VAL A 1 88 ? -0.003 4.048 -2.244 1.00 81.88 88 VAL A C 1
ATOM 680 O O . VAL A 1 88 ? 0.694 4.092 -1.231 1.00 81.88 88 VAL A O 1
ATOM 683 N N . ARG A 1 89 ? -1.150 4.702 -2.365 1.00 86.94 89 ARG A N 1
ATOM 684 C CA . ARG A 1 89 ? -1.798 5.438 -1.293 1.00 86.94 89 ARG A CA 1
ATOM 685 C C . ARG A 1 89 ? -3.106 4.752 -0.933 1.00 86.94 89 ARG A C 1
ATOM 687 O O . ARG A 1 89 ? -3.915 4.437 -1.805 1.00 86.94 89 ARG A O 1
ATOM 694 N N . LEU A 1 90 ? -3.293 4.515 0.360 1.00 86.94 90 LEU A N 1
ATOM 695 C CA . LEU A 1 90 ? -4.436 3.815 0.927 1.00 86.94 90 LEU A CA 1
ATOM 696 C C . LEU A 1 90 ? -5.275 4.757 1.790 1.00 86.94 90 LEU A C 1
ATOM 698 O O . LEU A 1 90 ? -4.745 5.500 2.622 1.00 86.94 90 LEU A O 1
ATOM 702 N N . SER A 1 91 ? -6.593 4.675 1.625 1.00 89.19 91 SER A N 1
ATOM 703 C CA . SER A 1 91 ? -7.569 5.414 2.426 1.00 89.19 91 SER A CA 1
ATOM 704 C C . SER A 1 91 ? -8.791 4.546 2.702 1.00 89.19 91 SER A C 1
ATOM 706 O O . SER A 1 91 ? -9.401 4.023 1.770 1.00 89.19 91 SER A O 1
ATOM 708 N N . LYS A 1 92 ? -9.163 4.412 3.976 1.00 89.50 92 LYS A N 1
ATOM 709 C CA . LYS A 1 92 ? -10.392 3.731 4.391 1.00 89.50 92 LYS A CA 1
ATOM 710 C C . LYS A 1 92 ? -11.573 4.682 4.451 1.00 89.50 92 LYS A C 1
ATOM 712 O O . LYS A 1 92 ? -11.415 5.835 4.851 1.00 89.50 92 LYS A O 1
ATOM 717 N N . GLU A 1 93 ? -12.759 4.173 4.131 1.00 88.88 93 GLU A N 1
ATOM 718 C CA . GLU A 1 93 ? -14.005 4.945 4.248 1.00 88.88 93 GLU A CA 1
ATOM 719 C C . GLU A 1 93 ? -14.278 5.374 5.703 1.00 88.88 93 GLU A C 1
ATOM 721 O O . GLU A 1 93 ? -14.703 6.500 5.951 1.00 88.88 93 GLU A O 1
ATOM 726 N N . ASP A 1 94 ? -13.966 4.507 6.673 1.00 84.88 94 ASP A N 1
ATOM 727 C CA . ASP A 1 94 ? -14.168 4.755 8.109 1.00 84.88 94 ASP A CA 1
ATOM 728 C C . ASP A 1 94 ? -13.178 5.768 8.726 1.00 84.88 94 ASP A C 1
ATOM 730 O O . ASP A 1 94 ? -13.293 6.118 9.902 1.00 84.88 94 ASP A O 1
ATOM 734 N N . GLY A 1 95 ? -12.201 6.243 7.946 1.00 83.06 95 GLY A N 1
ATOM 735 C CA . GLY A 1 95 ? -11.200 7.224 8.362 1.00 83.06 95 GLY A CA 1
ATOM 736 C C . GLY A 1 95 ? -10.051 6.679 9.219 1.00 83.06 95 GLY A C 1
ATOM 737 O O . GLY A 1 95 ? -9.174 7.455 9.596 1.00 83.06 95 GLY A O 1
ATOM 738 N N . THR A 1 96 ? -10.001 5.373 9.508 1.00 82.75 96 THR A N 1
ATOM 739 C CA . THR A 1 96 ? -8.912 4.760 10.300 1.00 82.75 96 THR A CA 1
ATOM 740 C C . THR A 1 96 ? -7.568 4.740 9.570 1.00 82.75 96 THR A C 1
ATOM 742 O O . THR A 1 96 ? -6.513 4.711 10.205 1.00 82.75 96 THR A O 1
ATOM 745 N N . ILE A 1 97 ? -7.601 4.787 8.238 1.00 82.56 97 ILE A N 1
ATOM 746 C CA . ILE A 1 97 ? -6.445 4.934 7.352 1.00 82.56 97 ILE A CA 1
ATOM 747 C C . ILE A 1 97 ? -6.739 6.133 6.455 1.00 82.56 97 ILE A C 1
ATOM 749 O O . ILE A 1 97 ? -7.757 6.139 5.763 1.00 82.56 97 ILE A O 1
ATOM 753 N N . LYS A 1 98 ? -5.865 7.142 6.455 1.00 83.56 98 LYS A N 1
ATOM 754 C CA . LYS A 1 98 ? -6.050 8.358 5.657 1.00 83.56 98 LYS A CA 1
ATOM 755 C C . LYS A 1 98 ? -4.761 8.728 4.938 1.00 83.56 98 LYS A C 1
ATOM 757 O O . LYS A 1 98 ? -3.818 9.172 5.584 1.00 83.56 98 LYS A O 1
ATOM 762 N N . ASN A 1 99 ? -4.759 8.587 3.613 1.00 80.50 99 ASN A N 1
ATOM 763 C CA . ASN A 1 99 ? -3.639 8.925 2.730 1.00 80.50 99 ASN A CA 1
ATOM 764 C C . ASN A 1 99 ? -2.317 8.269 3.141 1.00 80.50 99 ASN A C 1
ATOM 766 O O . ASN A 1 99 ? -1.260 8.886 3.042 1.00 80.50 99 ASN A O 1
ATOM 770 N N . VAL A 1 100 ? -2.378 7.029 3.622 1.00 80.81 100 VAL A N 1
ATOM 771 C CA . VAL A 1 100 ? -1.174 6.336 4.067 1.00 80.81 100 VAL A CA 1
ATOM 772 C C . VAL A 1 100 ? -0.468 5.762 2.850 1.00 80.81 100 VAL A C 1
ATOM 774 O O . VAL A 1 100 ? -1.081 5.038 2.064 1.00 80.81 100 VAL A O 1
ATOM 777 N N . ILE A 1 101 ? 0.804 6.111 2.688 1.00 83.00 101 ILE A N 1
ATOM 778 C CA . ILE A 1 101 ? 1.620 5.662 1.565 1.00 83.00 101 ILE A CA 1
ATOM 779 C C . ILE A 1 101 ? 2.339 4.377 1.958 1.00 83.00 101 ILE A C 1
ATOM 781 O O . ILE A 1 101 ? 2.865 4.253 3.063 1.00 83.00 101 ILE A O 1
ATOM 785 N N . GLY A 1 102 ? 2.318 3.402 1.058 1.00 78.12 102 GLY A N 1
ATOM 786 C CA . GLY A 1 102 ? 2.939 2.105 1.256 1.00 78.12 102 GLY A CA 1
ATOM 787 C C . GLY A 1 102 ? 3.501 1.531 -0.032 1.00 78.12 102 GLY A C 1
ATOM 788 O O . GLY A 1 102 ? 3.262 2.033 -1.130 1.00 78.12 102 GLY A O 1
ATOM 789 N N . THR A 1 103 ? 4.227 0.430 0.123 1.00 80.00 103 THR A N 1
ATOM 790 C CA . THR A 1 103 ? 4.875 -0.288 -0.980 1.00 80.00 103 THR A CA 1
ATOM 791 C C . THR A 1 103 ? 4.248 -1.657 -1.149 1.00 80.00 103 THR A C 1
ATOM 793 O O . THR A 1 103 ? 4.047 -2.360 -0.157 1.00 80.00 103 THR A O 1
ATOM 796 N N . VAL A 1 104 ? 3.987 -2.083 -2.387 1.00 78.94 104 VAL A N 1
ATOM 797 C CA . VAL A 1 104 ? 3.551 -3.459 -2.668 1.00 78.94 104 VAL A CA 1
ATOM 798 C C . VAL A 1 104 ? 4.674 -4.432 -2.301 1.00 78.94 104 VAL A C 1
ATOM 800 O O . VAL A 1 104 ? 5.694 -4.514 -2.989 1.00 78.94 104 VAL A O 1
ATOM 803 N N . ALA A 1 105 ? 4.477 -5.211 -1.242 1.00 73.25 105 ALA A N 1
ATOM 804 C CA . ALA A 1 105 ? 5.392 -6.273 -0.842 1.00 73.25 105 ALA A CA 1
ATOM 805 C C . ALA A 1 105 ? 5.141 -7.555 -1.647 1.00 73.25 105 ALA A C 1
ATOM 807 O O . ALA A 1 105 ? 6.092 -8.228 -2.057 1.00 73.25 105 ALA A O 1
ATOM 808 N N . ASN A 1 106 ? 3.868 -7.872 -1.899 1.00 70.12 106 ASN A N 1
ATOM 809 C CA . ASN A 1 106 ? 3.451 -9.060 -2.632 1.00 70.12 106 ASN A CA 1
ATOM 810 C C . ASN A 1 106 ? 2.192 -8.789 -3.473 1.00 70.12 106 ASN A C 1
ATOM 812 O O . ASN A 1 106 ? 1.296 -8.072 -3.036 1.00 70.12 106 ASN A O 1
ATOM 816 N N . SER A 1 107 ? 2.125 -9.379 -4.668 1.00 62.53 107 SER A N 1
ATOM 817 C CA . SER A 1 107 ? 1.062 -9.162 -5.664 1.00 62.53 107 SER A CA 1
ATOM 818 C C . SER A 1 107 ? 0.488 -10.495 -6.165 1.00 62.53 107 SER A C 1
ATOM 820 O O . SER A 1 107 ? 0.445 -10.765 -7.370 1.00 62.53 107 SER A O 1
ATOM 822 N N . LEU A 1 108 ? 0.123 -11.387 -5.240 1.00 58.06 108 LEU A N 1
ATOM 823 C CA . LEU A 1 108 ? -0.494 -12.669 -5.581 1.00 58.06 108 LEU A CA 1
ATOM 824 C C . LEU A 1 108 ? -1.998 -12.461 -5.830 1.00 58.06 108 LEU A C 1
ATOM 826 O O . LEU A 1 108 ? -2.791 -12.491 -4.896 1.00 58.06 108 LEU A O 1
ATOM 830 N N . SER A 1 109 ? -2.403 -12.349 -7.104 1.00 57.12 109 SER A N 1
ATOM 831 C CA . SER A 1 109 ? -3.807 -12.181 -7.547 1.00 57.12 109 SER A CA 1
ATOM 832 C C . SER A 1 109 ? -4.369 -10.762 -7.323 1.00 57.12 109 SER A C 1
ATOM 834 O O . SER A 1 109 ? -3.621 -9.800 -7.214 1.00 57.12 109 SER A O 1
ATOM 836 N N . THR A 1 110 ? -5.697 -10.603 -7.274 1.00 58.06 110 THR A N 1
ATOM 837 C CA . THR A 1 110 ? -6.391 -9.350 -6.904 1.00 58.06 110 THR A CA 1
ATOM 838 C C . THR A 1 110 ? -6.261 -9.009 -5.411 1.00 58.06 110 THR A C 1
ATOM 840 O O . THR A 1 110 ? -7.028 -8.190 -4.902 1.00 58.06 110 THR A O 1
ATOM 843 N N . MET A 1 111 ? -5.354 -9.680 -4.698 1.00 60.03 111 MET A N 1
ATOM 844 C CA . MET A 1 111 ? -4.994 -9.434 -3.309 1.00 60.03 111 MET A CA 1
ATOM 845 C C . MET A 1 111 ? -3.542 -8.967 -3.274 1.00 60.03 111 MET A C 1
ATOM 847 O O . MET A 1 111 ? -2.674 -9.541 -3.935 1.00 60.03 111 MET A O 1
ATOM 851 N N . PHE A 1 112 ? -3.291 -7.929 -2.493 1.00 65.44 112 PHE A N 1
ATOM 852 C CA . PHE A 1 112 ? -1.980 -7.310 -2.394 1.00 65.44 112 PHE A CA 1
ATOM 853 C C . PHE A 1 112 ? -1.639 -7.074 -0.939 1.00 65.44 112 PHE A C 1
ATOM 855 O O . PHE A 1 112 ? -2.479 -6.564 -0.198 1.00 65.44 112 PHE A O 1
ATOM 862 N N . ASP A 1 113 ? -0.398 -7.378 -0.576 1.00 62.34 113 ASP A N 1
ATOM 863 C CA . ASP A 1 113 ? 0.138 -7.059 0.740 1.00 62.34 113 ASP A CA 1
ATOM 864 C C . ASP A 1 113 ? 1.008 -5.814 0.620 1.00 62.34 113 ASP A C 1
ATOM 866 O O . ASP A 1 113 ? 1.962 -5.784 -0.168 1.00 62.34 113 ASP A O 1
ATOM 870 N N . TYR A 1 114 ? 0.688 -4.788 1.402 1.00 66.38 114 TYR A N 1
ATOM 871 C CA . TYR A 1 114 ? 1.418 -3.525 1.419 1.00 66.38 114 TYR A CA 1
ATOM 872 C C . TYR A 1 114 ? 2.145 -3.345 2.728 1.00 66.38 114 TYR A C 1
ATOM 874 O O . TYR A 1 114 ? 1.559 -3.532 3.793 1.00 66.38 114 TYR A O 1
ATOM 882 N N . LEU A 1 115 ? 3.396 -2.913 2.626 1.00 63.44 115 LEU A N 1
ATOM 883 C CA . LEU A 1 115 ? 4.206 -2.497 3.755 1.00 63.44 115 LEU A CA 1
ATOM 884 C C . LEU A 1 115 ? 4.118 -0.980 3.904 1.00 63.44 115 LEU A C 1
ATOM 886 O O . LEU A 1 115 ? 4.380 -0.246 2.950 1.00 63.44 115 LEU A O 1
ATOM 890 N N . ILE A 1 116 ? 3.759 -0.528 5.098 1.00 62.59 116 ILE A N 1
ATOM 891 C CA . ILE A 1 116 ? 3.755 0.881 5.476 1.00 62.59 116 ILE A CA 1
ATOM 892 C C . ILE A 1 116 ? 4.754 1.055 6.611 1.00 62.59 116 ILE A C 1
ATOM 894 O O . ILE A 1 116 ? 4.606 0.442 7.672 1.00 62.59 116 ILE A O 1
ATOM 898 N N . GLU A 1 117 ? 5.742 1.909 6.378 1.00 61.84 117 GLU A N 1
ATOM 899 C CA . GLU A 1 117 ? 6.712 2.343 7.376 1.00 61.84 117 GLU A CA 1
ATOM 900 C C . GLU A 1 117 ? 6.249 3.690 7.930 1.00 61.84 117 GLU A C 1
ATOM 902 O O . GLU A 1 117 ? 5.998 4.629 7.178 1.00 61.84 117 GLU A O 1
ATOM 907 N N . VAL A 1 118 ? 6.054 3.755 9.245 1.00 54.50 118 VAL A N 1
ATOM 908 C CA . VAL A 1 118 ? 5.722 4.990 9.955 1.00 54.50 118 VAL A CA 1
ATOM 909 C C . VAL A 1 118 ? 6.924 5.330 10.831 1.00 54.50 118 VAL A C 1
ATOM 911 O O . VAL A 1 118 ? 7.286 4.526 11.699 1.00 54.50 118 VAL A O 1
ATOM 914 N N . GLU A 1 119 ? 7.548 6.479 10.559 1.00 45.31 119 GLU A N 1
ATOM 915 C CA . GLU A 1 119 ? 8.576 7.092 11.418 1.00 45.31 119 GLU A CA 1
ATOM 916 C C . GLU A 1 119 ? 7.970 7.702 12.689 1.00 45.31 119 GLU A C 1
ATOM 918 O O . GLU A 1 119 ? 6.871 8.304 12.613 1.00 45.31 119 GLU A O 1
#

Sequence (119 aa):
MVMYYYNDTIEILEGSGVPNPGEIQYDPETGSPVVSNEIDKAPYIKLSPCRIETESARTASGTYIRSYSVFLPKSIDPNHLPGRGAHVRLSKEDGTIKNVIGTVANSLSTMFDYLIEVE